Protein AF-A0A6P6G2W8-F1 (afdb_monomer)

Mean predicted aligned error: 10.62 Å

Nearest PDB structures (foldseek):
  4afx-assembly1_B  TM=9.295E-01  e=1.097E-02  Homo sapiens
  2xn3-assembly1_B  TM=8.896E-01  e=9.550E-02  Homo sapiens
  5om6-assembly2_D  TM=7.391E-01  e=4.348E-02  Homo sapiens
  4caa-assembly1_B  TM=8.782E-01  e=1.723E-01  Homo sapiens
  6hgi-assembly1_B  TM=7.750E-01  e=1.020E-01  Homo sapiens

Solvent-accessible surface area (backbone atoms only — not comparable to full-atom values): 7188 Å² total; per-residue (Å²): 97,56,91,78,67,61,46,51,51,60,33,67,54,48,35,74,92,79,52,92,61,83,95,48,82,83,42,54,52,50,88,81,86,90,87,87,86,87,87,86,86,57,70,83,82,52,74,76,82,78,78,87,76,91,74,89,77,73,96,70,80,88,74,81,75,93,81,87,81,85,88,59,68,44,78,52,72,46,60,46,80,90,86,58,50,71,79,44,75,50,71,50,78,62,90,85,62,87,132

Sequence (99 aa):
MKDMGLKLPFKPGEMTDMVDTGNGDDGIYVSDIFHKSYIEVNEEGTEAAASTAVRFRRCCAIIPTPSFVADHPFLFMIREETHGMVFFLGAVFNPLLDA

Structure (mmCIF, N/CA/C/O backbone):
data_AF-A0A6P6G2W8-F1
#
_entry.id   AF-A0A6P6G2W8-F1
#
loop_
_atom_site.group_PDB
_atom_site.id
_atom_site.type_symbol
_atom_site.label_atom_id
_atom_site.label_alt_id
_atom_site.label_comp_id
_atom_site.label_asym_id
_atom_site.label_entity_id
_atom_site.label_seq_id
_atom_site.pdbx_PDB_ins_code
_atom_site.Cartn_x
_atom_site.Cartn_y
_atom_site.Cartn_z
_atom_site.occupancy
_atom_site.B_iso_or_equiv
_atom_site.auth_seq_id
_atom_site.auth_comp_id
_atom_site.auth_asym_id
_atom_site.auth_atom_id
_atom_site.pdbx_PDB_model_num
ATOM 1 N N . MET A 1 1 ? 1.920 -2.762 -15.480 1.00 90.38 1 MET A N 1
ATOM 2 C CA . MET A 1 1 ? 1.609 -1.688 -16.462 1.00 90.38 1 MET A CA 1
ATOM 3 C C . MET A 1 1 ? 1.596 -2.194 -17.904 1.00 90.38 1 MET A C 1
ATOM 5 O O . MET A 1 1 ? 0.618 -1.923 -18.587 1.00 90.38 1 MET A O 1
ATOM 9 N N . LYS A 1 2 ? 2.591 -2.983 -18.348 1.00 92.44 2 LYS A N 1
ATOM 10 C CA . LYS A 1 2 ? 2.607 -3.624 -19.685 1.00 92.44 2 LYS A CA 1
ATOM 11 C C . LYS A 1 2 ? 1.338 -4.435 -19.987 1.00 92.44 2 LYS A C 1
ATOM 13 O O . LYS A 1 2 ? 0.724 -4.255 -21.038 1.00 92.44 2 LYS A O 1
ATOM 18 N N . ASP A 1 3 ? 0.903 -5.251 -19.028 1.00 94.38 3 ASP A N 1
ATOM 19 C CA . ASP A 1 3 ? -0.307 -6.079 -19.167 1.00 94.38 3 ASP A CA 1
ATOM 20 C C . ASP A 1 3 ? -1.605 -5.267 -19.107 1.00 94.38 3 ASP A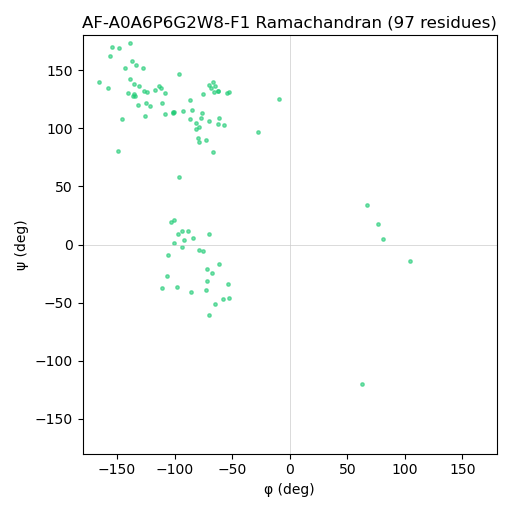 C 1
ATOM 22 O O . ASP A 1 3 ? -2.624 -5.684 -19.643 1.00 94.38 3 ASP A O 1
ATOM 26 N N . MET A 1 4 ? -1.547 -4.063 -18.528 1.00 94.75 4 MET A N 1
ATOM 27 C CA . MET A 1 4 ? -2.660 -3.107 -18.504 1.00 94.75 4 MET A CA 1
ATOM 28 C C . MET A 1 4 ? -2.738 -2.255 -19.785 1.00 94.75 4 MET A C 1
ATOM 30 O O . MET A 1 4 ? -3.543 -1.335 -19.858 1.00 94.75 4 MET A O 1
ATOM 34 N N . GLY A 1 5 ? -1.899 -2.533 -20.792 1.00 94.94 5 GLY A N 1
ATOM 35 C CA . GLY A 1 5 ? -1.939 -1.886 -22.108 1.00 94.94 5 GLY A CA 1
ATOM 36 C C . GLY A 1 5 ? -0.853 -0.836 -22.354 1.00 94.94 5 GLY A C 1
ATOM 37 O O . GLY A 1 5 ? -0.586 -0.514 -23.511 1.00 94.94 5 GLY A O 1
ATOM 38 N N . LEU A 1 6 ? -0.151 -0.363 -21.317 1.00 93.62 6 LEU A N 1
ATOM 39 C CA . LEU A 1 6 ? 0.956 0.586 -21.476 1.00 93.62 6 LEU A CA 1
ATOM 40 C C . LEU A 1 6 ? 2.223 -0.150 -21.937 1.00 93.62 6 LEU A C 1
ATOM 42 O O . LEU A 1 6 ? 3.007 -0.619 -21.112 1.00 93.62 6 LEU A O 1
ATOM 46 N N . LYS A 1 7 ? 2.396 -0.300 -23.256 1.00 93.38 7 LYS A N 1
ATOM 47 C CA . LYS A 1 7 ? 3.473 -1.115 -23.854 1.00 93.38 7 LYS A CA 1
ATOM 48 C C . LYS A 1 7 ? 4.552 -0.313 -24.581 1.00 93.38 7 LYS A C 1
ATOM 50 O O . LYS A 1 7 ? 5.709 -0.706 -24.497 1.00 93.38 7 LYS A O 1
ATOM 55 N N . LEU A 1 8 ? 4.185 0.766 -25.277 1.00 92.06 8 LEU A N 1
ATOM 56 C CA . LEU A 1 8 ? 5.106 1.534 -26.130 1.00 92.06 8 LEU A CA 1
ATOM 57 C C . LEU A 1 8 ? 6.322 2.079 -25.366 1.00 92.06 8 LEU A C 1
ATOM 59 O O . LEU A 1 8 ? 7.430 1.773 -25.787 1.00 92.06 8 LEU A O 1
ATOM 63 N N . PRO A 1 9 ? 6.182 2.706 -24.177 1.00 91.50 9 PRO A N 1
ATOM 64 C CA . PRO A 1 9 ? 7.340 3.256 -23.467 1.00 91.50 9 PRO A CA 1
ATOM 65 C C . PRO A 1 9 ? 8.392 2.217 -23.070 1.00 91.50 9 PRO A C 1
ATOM 67 O O . PRO A 1 9 ? 9.505 2.586 -22.738 1.00 91.50 9 PRO A O 1
ATOM 70 N N . PHE A 1 10 ? 8.057 0.924 -23.074 1.00 92.62 10 PHE A N 1
ATOM 71 C CA . PHE A 1 10 ? 8.960 -0.160 -22.684 1.00 92.62 10 PHE A CA 1
ATOM 72 C C . PHE A 1 10 ? 9.655 -0.840 -23.871 1.00 92.62 10 PHE A C 1
ATOM 74 O O . PHE A 1 10 ? 10.255 -1.905 -23.699 1.00 92.62 10 PHE A O 1
ATOM 81 N N . LYS A 1 11 ? 9.522 -0.286 -25.078 1.00 90.94 11 LYS A N 1
ATOM 82 C CA . LYS A 1 11 ? 10.181 -0.767 -26.291 1.00 90.94 11 LYS A CA 1
ATOM 83 C C . LYS A 1 11 ? 11.194 0.281 -26.769 1.00 90.94 11 LYS A C 1
ATOM 85 O O . LYS A 1 11 ? 10.844 1.459 -26.787 1.00 90.94 11 LYS A O 1
ATOM 90 N N . PRO A 1 12 ? 12.411 -0.125 -27.172 1.00 89.19 12 PRO A N 1
ATOM 91 C CA . PRO A 1 12 ? 13.391 0.793 -27.750 1.00 89.19 12 PRO A CA 1
ATOM 92 C C . PRO A 1 12 ? 12.807 1.557 -28.942 1.00 89.19 12 PRO A C 1
ATOM 94 O O . PRO A 1 12 ? 12.228 0.933 -29.829 1.00 89.19 12 PRO A O 1
ATOM 97 N N . GLY A 1 13 ? 12.962 2.881 -28.945 1.00 84.50 13 GLY A N 1
ATOM 98 C CA . GLY A 1 13 ? 12.578 3.755 -30.061 1.00 84.50 13 GLY A CA 1
ATOM 99 C C . GLY A 1 13 ? 11.097 4.124 -30.148 1.00 84.50 13 GLY A C 1
ATOM 100 O O . GLY A 1 13 ? 10.665 4.809 -31.066 1.00 84.50 13 GLY A O 1
ATOM 101 N N . GLU A 1 14 ? 10.295 3.719 -29.165 1.00 89.12 14 GLU A N 1
ATOM 102 C CA . GLU A 1 14 ? 8.846 3.974 -29.126 1.00 89.12 14 GLU A CA 1
ATOM 103 C C . GLU A 1 14 ? 8.483 5.122 -28.153 1.00 89.12 14 GLU A C 1
ATOM 105 O O . GLU A 1 14 ? 7.341 5.240 -27.703 1.00 89.12 14 GLU A O 1
ATOM 110 N N . MET A 1 15 ? 9.459 5.975 -27.802 1.00 86.25 15 MET A N 1
ATOM 111 C CA . MET A 1 15 ? 9.285 7.189 -26.978 1.00 86.25 15 MET A CA 1
ATOM 112 C C . MET A 1 15 ? 9.233 8.487 -27.812 1.00 86.25 15 MET A C 1
ATOM 114 O O . MET A 1 15 ? 9.449 9.571 -27.270 1.00 86.25 15 MET A O 1
ATOM 118 N N . THR A 1 16 ? 8.918 8.394 -29.108 1.00 78.19 16 THR A N 1
ATOM 119 C CA . THR A 1 16 ? 9.017 9.485 -30.102 1.00 78.19 16 THR A CA 1
ATOM 120 C C . THR A 1 16 ? 8.288 10.780 -29.728 1.00 78.19 16 THR A C 1
ATOM 122 O O . THR A 1 16 ? 8.780 11.856 -30.040 1.00 78.19 16 THR A O 1
ATOM 125 N N . ASP A 1 17 ? 7.151 10.690 -29.031 1.00 83.06 17 ASP A N 1
ATOM 126 C CA . ASP A 1 17 ? 6.352 11.858 -28.612 1.00 83.06 17 ASP A CA 1
ATOM 127 C C . ASP A 1 17 ? 6.579 12.252 -27.138 1.00 83.06 17 ASP A C 1
ATOM 129 O O . ASP A 1 17 ? 5.934 13.165 -26.619 1.00 83.06 17 ASP A O 1
ATOM 133 N N . MET A 1 18 ? 7.456 11.533 -26.430 1.00 83.88 18 MET A N 1
ATOM 134 C CA . MET A 1 18 ? 7.727 11.724 -24.999 1.00 83.88 18 MET A CA 1
ATOM 135 C C . MET A 1 18 ? 9.077 12.391 -24.728 1.00 83.88 18 MET A C 1
ATOM 137 O O . MET A 1 18 ? 9.237 13.026 -23.685 1.00 83.88 18 MET A O 1
ATOM 141 N N . VAL A 1 19 ? 10.046 12.229 -25.631 1.00 82.12 19 VAL A N 1
ATOM 142 C CA . VAL A 1 19 ? 11.411 12.742 -25.478 1.00 82.12 19 VAL A CA 1
ATOM 143 C C . VAL A 1 19 ? 11.843 13.401 -26.782 1.00 82.12 19 VAL A C 1
ATOM 145 O O . VAL A 1 19 ? 11.781 12.782 -27.837 1.00 82.12 19 VAL A O 1
ATOM 148 N N . ASP A 1 20 ? 12.322 14.641 -26.702 1.00 81.69 20 ASP A N 1
ATOM 149 C CA . ASP A 1 20 ? 13.025 15.273 -27.817 1.00 81.69 20 ASP A CA 1
ATOM 150 C C . ASP A 1 20 ? 14.482 14.792 -27.815 1.00 81.69 20 ASP A C 1
ATOM 152 O O . ASP A 1 20 ? 15.297 15.238 -27.003 1.00 81.69 20 ASP A O 1
ATOM 156 N N . THR A 1 21 ? 14.793 13.820 -28.673 1.00 72.38 21 THR A N 1
ATOM 157 C CA . THR A 1 21 ? 16.146 13.259 -28.813 1.00 72.38 21 THR A CA 1
ATOM 158 C C . THR A 1 21 ? 16.982 13.967 -29.886 1.00 72.38 21 THR A C 1
ATOM 160 O O . THR A 1 21 ? 18.127 13.583 -30.138 1.00 72.38 21 THR A O 1
ATOM 163 N N . GLY A 1 22 ? 16.468 15.027 -30.521 1.00 75.69 22 GLY A N 1
ATOM 164 C CA . GLY A 1 22 ? 17.168 15.718 -31.603 1.00 75.69 22 GLY A CA 1
ATOM 165 C C . GLY A 1 22 ? 17.415 14.826 -32.833 1.00 75.69 22 GLY A C 1
ATOM 166 O O . GLY A 1 22 ? 16.476 14.365 -33.474 1.00 75.69 22 GLY A O 1
ATOM 167 N N . ASN A 1 23 ? 18.686 14.614 -33.208 1.00 64.06 23 ASN A N 1
ATOM 168 C CA . ASN A 1 23 ? 19.093 14.005 -34.492 1.00 64.06 23 ASN A CA 1
ATOM 169 C C . ASN A 1 23 ? 19.207 12.464 -34.494 1.00 64.06 23 ASN A C 1
ATOM 171 O O . ASN A 1 23 ? 19.755 11.902 -35.446 1.00 64.06 23 ASN A O 1
ATOM 175 N N . GLY A 1 24 ? 18.724 11.767 -33.468 1.00 62.59 24 GLY A N 1
ATOM 176 C CA . GLY A 1 24 ? 18.826 10.310 -33.400 1.00 62.59 24 GLY A CA 1
ATOM 177 C C . GLY A 1 24 ? 17.780 9.702 -32.483 1.00 62.59 24 GLY A C 1
ATOM 178 O O . GLY A 1 24 ? 17.541 10.191 -31.383 1.00 62.59 24 GLY A O 1
ATOM 179 N N . ASP A 1 25 ? 17.147 8.630 -32.948 1.00 66.00 25 ASP A N 1
ATOM 180 C CA . ASP A 1 25 ? 16.433 7.716 -32.070 1.00 66.00 25 ASP A CA 1
ATOM 181 C C . ASP A 1 25 ? 17.475 6.792 -31.429 1.00 66.00 25 ASP A C 1
ATOM 183 O O . ASP A 1 25 ? 17.860 5.768 -31.997 1.00 66.00 25 ASP A O 1
ATOM 187 N N . ASP A 1 26 ? 17.977 7.186 -30.258 1.00 69.81 26 ASP A N 1
ATOM 188 C CA . ASP A 1 26 ? 18.981 6.423 -29.502 1.00 69.81 26 ASP A CA 1
ATOM 189 C C . ASP A 1 26 ? 18.408 5.118 -28.911 1.00 69.81 26 ASP A C 1
ATOM 191 O O . ASP A 1 26 ? 19.055 4.444 -28.104 1.00 69.81 26 ASP A O 1
ATOM 195 N N . GLY A 1 27 ? 17.180 4.742 -29.290 1.00 82.75 27 GLY A N 1
ATOM 196 C CA . GLY A 1 27 ? 16.514 3.555 -28.787 1.00 82.75 27 GLY A CA 1
ATOM 197 C C . GLY A 1 27 ? 16.189 3.690 -27.305 1.00 82.75 27 GLY A C 1
ATOM 198 O O . GLY A 1 27 ? 16.248 2.693 -26.593 1.00 82.75 27 GLY A O 1
ATOM 199 N N . ILE A 1 28 ? 15.877 4.902 -26.830 1.00 87.62 28 ILE A N 1
ATOM 200 C CA . ILE A 1 28 ? 15.505 5.170 -25.435 1.00 87.62 28 ILE A CA 1
ATOM 201 C C . ILE A 1 28 ? 14.184 4.465 -25.120 1.00 87.62 28 ILE A C 1
ATOM 203 O O . ILE A 1 28 ? 13.241 4.479 -25.911 1.00 87.62 28 ILE A O 1
ATOM 207 N N . TYR A 1 29 ? 14.124 3.836 -23.949 1.00 91.75 29 TYR A N 1
ATOM 208 C CA . TYR A 1 29 ? 12.925 3.196 -23.427 1.00 91.75 29 TYR A CA 1
ATOM 209 C C . TYR A 1 29 ? 12.988 3.093 -21.906 1.00 91.75 29 TYR A C 1
ATOM 211 O O . TYR A 1 29 ? 14.049 3.171 -21.285 1.00 91.75 29 TYR A O 1
ATOM 219 N N . VAL A 1 30 ? 11.828 2.870 -21.304 1.00 92.25 30 VAL A N 1
ATOM 220 C CA . VAL A 1 30 ? 11.670 2.540 -19.893 1.00 92.25 30 VAL A CA 1
ATOM 221 C C . VAL A 1 30 ? 12.053 1.078 -19.691 1.00 92.25 30 VAL A C 1
ATOM 223 O O . VAL A 1 30 ? 11.348 0.174 -20.148 1.00 92.25 30 VAL A O 1
ATOM 226 N N . SER A 1 31 ? 13.149 0.834 -18.978 1.00 93.12 31 SER A N 1
ATOM 227 C CA . SER A 1 31 ? 13.516 -0.514 -18.539 1.00 93.12 31 SER A CA 1
ATOM 228 C C . SER A 1 31 ? 12.557 -1.001 -17.451 1.00 93.12 31 SER A C 1
ATOM 230 O O . SER A 1 31 ? 11.809 -1.960 -17.660 1.00 93.12 31 SER A O 1
ATOM 232 N N . ASP A 1 32 ? 12.517 -0.269 -16.336 1.00 93.69 32 ASP A N 1
ATOM 233 C CA . ASP A 1 32 ? 11.801 -0.624 -15.116 1.00 93.69 32 ASP A CA 1
ATOM 234 C C . ASP A 1 32 ? 11.178 0.607 -14.448 1.00 93.69 32 ASP A C 1
ATOM 236 O O . ASP A 1 32 ? 11.674 1.728 -14.558 1.00 93.69 32 ASP A O 1
ATOM 240 N N . ILE A 1 33 ? 10.081 0.382 -13.724 1.00 93.94 33 ILE A N 1
ATOM 241 C CA . ILE A 1 33 ? 9.416 1.397 -12.902 1.00 93.94 33 ILE A CA 1
ATOM 242 C C . ILE A 1 33 ? 9.312 0.841 -11.488 1.00 93.94 33 ILE A C 1
ATOM 244 O O . ILE A 1 33 ? 8.693 -0.202 -11.275 1.00 93.94 33 ILE A O 1
ATOM 248 N N . PHE A 1 34 ? 9.879 1.559 -10.522 1.00 95.81 34 PHE A N 1
ATOM 249 C CA . PHE A 1 34 ? 9.845 1.186 -9.112 1.00 95.81 34 PHE A CA 1
ATOM 250 C C . PHE A 1 34 ? 8.921 2.126 -8.337 1.00 95.81 34 PHE A C 1
ATOM 252 O O . PHE A 1 34 ? 9.037 3.346 -8.432 1.00 95.81 34 PHE A O 1
ATOM 259 N N . HIS A 1 35 ? 8.019 1.552 -7.544 1.00 94.38 35 HIS A N 1
ATOM 260 C CA . HIS A 1 35 ? 7.160 2.281 -6.617 1.00 94.38 35 HIS A CA 1
ATOM 261 C C . HIS A 1 35 ? 7.216 1.585 -5.256 1.00 94.38 35 HIS A C 1
ATOM 263 O O . HIS A 1 35 ? 6.888 0.404 -5.153 1.00 94.38 35 HIS A O 1
ATOM 269 N N . LYS A 1 36 ? 7.657 2.308 -4.223 1.00 94.31 36 LYS A N 1
ATOM 270 C CA . LYS A 1 36 ? 7.683 1.841 -2.834 1.00 94.31 36 LYS A CA 1
ATOM 271 C C . LYS A 1 36 ? 6.901 2.834 -1.981 1.00 94.31 36 LYS A C 1
ATOM 273 O O . LYS A 1 36 ? 7.143 4.034 -2.064 1.00 94.31 36 LYS A O 1
ATOM 278 N N . SER A 1 37 ? 5.994 2.322 -1.162 1.00 92.19 37 SER A N 1
ATOM 279 C CA . SER A 1 37 ? 5.170 3.093 -0.230 1.00 92.19 37 SER A CA 1
ATOM 280 C C . SER A 1 37 ? 5.280 2.503 1.172 1.00 92.19 37 SER A C 1
ATOM 282 O O . SER A 1 37 ? 5.500 1.301 1.316 1.00 92.19 37 SER A O 1
ATOM 284 N N . TYR A 1 38 ? 5.102 3.338 2.192 1.00 91.38 38 TYR A N 1
ATOM 285 C CA . TYR A 1 38 ? 5.083 2.938 3.598 1.00 91.38 38 TYR A CA 1
ATOM 286 C C . TYR A 1 38 ? 3.913 3.628 4.297 1.00 91.38 38 TYR A C 1
ATOM 288 O O . TYR A 1 38 ? 3.646 4.800 4.026 1.00 91.38 38 TYR A O 1
ATOM 296 N N . ILE A 1 39 ? 3.205 2.889 5.150 1.00 90.38 39 ILE A N 1
ATOM 297 C CA . ILE A 1 39 ? 2.069 3.375 5.934 1.00 90.38 39 ILE A CA 1
ATOM 298 C C . ILE A 1 39 ? 2.241 2.851 7.350 1.00 90.38 39 ILE A C 1
ATOM 300 O O . ILE A 1 39 ? 2.430 1.653 7.545 1.00 90.38 39 ILE A O 1
ATOM 304 N N . GLU A 1 40 ? 2.130 3.753 8.314 1.00 89.81 40 GLU A N 1
ATOM 305 C CA . GLU A 1 40 ? 2.127 3.441 9.735 1.00 89.81 40 GLU A CA 1
ATOM 306 C C . GLU A 1 40 ? 0.778 3.849 10.318 1.00 89.81 40 GLU A C 1
ATOM 308 O O . GLU A 1 40 ? 0.272 4.936 10.031 1.00 89.81 40 GLU A O 1
ATOM 313 N N . VAL A 1 41 ? 0.183 2.957 11.107 1.00 88.00 41 VAL A N 1
ATOM 314 C CA . VAL A 1 41 ? -1.073 3.208 11.812 1.00 88.00 41 VAL A CA 1
ATOM 315 C C . VAL A 1 41 ? -0.802 3.023 13.294 1.00 88.00 41 VAL A C 1
ATOM 317 O O . VAL A 1 41 ? -0.421 1.938 13.72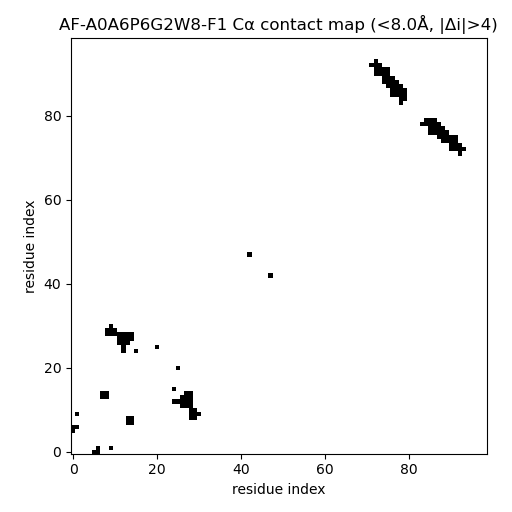3 1.00 88.00 41 VAL A O 1
ATOM 320 N N . ASN A 1 42 ? -1.003 4.089 14.057 1.00 88.00 42 ASN A N 1
ATOM 321 C CA . ASN A 1 42 ? -0.877 4.113 15.506 1.00 88.00 42 ASN A CA 1
ATOM 322 C C . ASN A 1 42 ? -2.023 4.944 16.107 1.00 88.00 42 ASN A C 1
ATOM 324 O O . ASN A 1 42 ? -2.821 5.553 15.385 1.00 88.00 42 ASN A O 1
ATOM 328 N N . GLU A 1 43 ? -2.123 4.955 17.430 1.00 86.88 43 GLU A N 1
ATOM 329 C CA . GLU A 1 43 ? -3.189 5.642 18.159 1.00 86.88 43 GLU A CA 1
ATOM 330 C C . GLU A 1 43 ? -3.112 7.172 18.040 1.00 86.88 43 GLU A C 1
ATOM 332 O O . GLU A 1 43 ? -4.136 7.846 18.142 1.00 86.88 43 GLU A O 1
ATOM 337 N N . GLU A 1 44 ? -1.931 7.736 17.776 1.00 79.19 44 GLU A N 1
ATOM 338 C CA . GLU A 1 44 ? -1.763 9.181 17.561 1.00 79.19 44 GLU A CA 1
ATOM 339 C C . GLU A 1 44 ? -2.346 9.626 16.211 1.00 79.19 44 GLU A C 1
ATOM 341 O O . GLU A 1 44 ? -2.863 10.735 16.080 1.00 79.19 44 GLU A O 1
ATOM 346 N N . GLY A 1 45 ? -2.319 8.745 15.207 1.00 65.38 45 GLY A N 1
ATOM 347 C CA . GLY A 1 45 ? -2.859 8.995 13.870 1.00 65.38 45 GLY A CA 1
ATOM 348 C C . GLY A 1 45 ? -4.388 8.941 13.772 1.00 65.38 45 GLY A C 1
ATOM 349 O O . GLY A 1 45 ? -4.948 9.204 12.708 1.00 65.38 45 GLY A O 1
ATOM 350 N N . THR A 1 46 ? -5.096 8.575 14.842 1.00 51.56 46 THR A N 1
ATOM 351 C CA . THR A 1 46 ? -6.565 8.565 14.915 1.00 51.56 46 THR A CA 1
ATOM 352 C C . THR A 1 46 ? -6.967 8.858 16.356 1.00 51.56 46 THR A C 1
ATOM 354 O O . THR A 1 46 ? -7.269 7.951 17.127 1.00 51.56 46 THR A O 1
ATOM 357 N N . GLU A 1 47 ? -6.956 10.142 16.728 1.00 42.00 47 GLU A N 1
ATOM 358 C CA . GLU A 1 47 ? -7.425 10.601 18.036 1.00 42.00 47 GLU A CA 1
ATOM 359 C C . GLU A 1 47 ? -8.886 10.161 18.221 1.00 42.00 47 GLU A C 1
ATOM 361 O O . GLU A 1 47 ? -9.822 10.685 17.609 1.00 42.00 47 GLU A O 1
ATOM 366 N N . ALA A 1 48 ? -9.065 9.101 19.009 1.00 53.31 48 ALA A N 1
ATOM 367 C CA . ALA A 1 48 ? -10.343 8.462 19.240 1.00 53.31 48 ALA A CA 1
ATOM 368 C C . ALA A 1 48 ? -11.296 9.465 19.901 1.00 53.31 48 ALA A C 1
ATOM 370 O O . ALA A 1 48 ? -11.214 9.730 21.101 1.00 53.31 48 ALA A O 1
ATOM 371 N N . ALA A 1 49 ? -12.231 10.011 19.122 1.00 49.88 49 ALA A N 1
ATOM 372 C CA . ALA A 1 49 ? -13.335 10.809 19.634 1.00 49.88 49 ALA A CA 1
ATOM 373 C C . ALA A 1 49 ? -14.272 9.918 20.473 1.00 49.88 49 ALA A C 1
ATOM 375 O O . ALA A 1 49 ? -15.324 9.461 20.020 1.00 49.88 49 ALA A O 1
ATOM 376 N N . ALA A 1 50 ? -13.893 9.654 21.722 1.00 47.09 50 ALA A N 1
ATOM 377 C CA . ALA A 1 50 ? -14.751 9.032 22.715 1.00 47.09 50 ALA A CA 1
ATOM 378 C C . ALA A 1 50 ? -15.811 10.054 23.160 1.00 47.09 50 ALA A C 1
ATOM 380 O O . ALA A 1 50 ? -15.617 10.829 24.095 1.00 47.09 50 ALA A O 1
ATOM 381 N N . SER A 1 51 ? -16.953 10.087 22.470 1.00 47.81 51 SER A N 1
ATOM 382 C CA . SER A 1 51 ? -18.112 10.862 22.918 1.00 47.81 51 SER A CA 1
ATOM 383 C C . SER A 1 51 ? -18.882 10.075 23.983 1.00 47.81 51 SER A C 1
ATOM 385 O O . SER A 1 51 ? -19.599 9.121 23.680 1.00 47.81 51 SER A O 1
ATOM 387 N N . THR A 1 52 ? -18.748 10.469 25.250 1.00 47.34 52 THR A N 1
ATOM 388 C CA . THR A 1 52 ? -19.555 9.908 26.345 1.00 47.34 52 THR A CA 1
ATOM 389 C C . THR A 1 52 ? -20.944 10.551 26.340 1.00 47.34 52 THR A C 1
ATOM 391 O O . THR A 1 52 ? -21.122 11.668 26.822 1.00 47.34 52 THR A O 1
ATOM 394 N N . ALA A 1 53 ? -21.955 9.851 25.816 1.00 50.47 53 ALA A N 1
ATOM 395 C CA . ALA A 1 53 ? -23.354 10.283 25.879 1.00 50.47 53 ALA A CA 1
ATOM 396 C C . ALA A 1 53 ? -24.125 9.522 26.972 1.00 50.47 53 ALA A C 1
ATOM 398 O O . ALA A 1 53 ? -24.401 8.330 26.841 1.00 50.47 53 ALA A O 1
ATOM 399 N N . VAL A 1 54 ? -24.546 10.216 28.033 1.00 41.94 54 VAL A N 1
ATOM 400 C CA . VAL A 1 54 ? -25.471 9.656 29.034 1.00 41.94 54 VAL A CA 1
ATOM 401 C C . VAL A 1 54 ? -26.891 9.673 28.458 1.00 41.94 54 VAL A C 1
ATOM 403 O O . VAL A 1 54 ? -27.505 10.728 28.302 1.00 41.94 54 VAL A O 1
ATOM 406 N N . ARG A 1 55 ? -27.434 8.497 28.120 1.00 48.69 55 ARG A N 1
ATOM 407 C CA . ARG A 1 55 ? -28.820 8.327 27.647 1.00 48.69 55 ARG A CA 1
ATOM 408 C C . ARG A 1 55 ? -29.653 7.643 28.734 1.00 48.69 55 ARG A C 1
ATOM 410 O O . ARG A 1 55 ? -29.469 6.460 29.000 1.00 48.69 55 ARG A O 1
ATOM 417 N N . PHE A 1 56 ? -30.619 8.351 29.322 1.00 46.38 56 PHE A N 1
ATOM 418 C CA . PHE A 1 56 ? -31.660 7.720 30.141 1.00 46.38 56 PHE A CA 1
ATOM 419 C C . PHE A 1 56 ? -32.604 6.915 29.230 1.00 46.38 56 PHE A C 1
ATOM 421 O O . PHE A 1 56 ? -33.411 7.494 28.503 1.00 46.38 56 PHE A O 1
ATOM 428 N N . ARG A 1 57 ? -32.516 5.578 29.240 1.00 53.62 57 ARG A N 1
ATOM 429 C CA . ARG A 1 57 ? -33.485 4.708 28.549 1.00 53.62 57 ARG A CA 1
ATOM 430 C C . ARG A 1 57 ? -34.681 4.435 29.468 1.00 53.62 57 ARG A C 1
ATOM 432 O O . ARG A 1 57 ? -34.569 3.665 30.416 1.00 53.62 57 ARG A O 1
ATOM 439 N N . ARG A 1 58 ? -35.845 5.026 29.169 1.00 49.75 58 ARG A N 1
ATOM 440 C CA . ARG A 1 58 ? -37.143 4.475 29.610 1.00 49.75 58 ARG A CA 1
ATOM 441 C C . ARG A 1 58 ? -37.379 3.161 28.858 1.00 49.75 58 ARG A C 1
ATOM 443 O O . ARG A 1 58 ? -37.127 3.116 27.659 1.00 49.75 58 ARG A O 1
ATOM 450 N N . CYS A 1 59 ? -37.820 2.123 29.572 1.00 52.97 59 CYS A N 1
ATOM 451 C CA . CYS A 1 59 ? -38.092 0.759 29.103 1.00 52.97 59 CYS A CA 1
ATOM 452 C C . CYS A 1 59 ? -38.488 0.658 27.620 1.00 52.97 59 CYS A C 1
ATOM 454 O O . CYS A 1 59 ? -39.658 0.833 27.309 1.00 52.97 59 CYS A O 1
ATOM 456 N N . CYS A 1 60 ? -37.538 0.356 26.730 1.00 54.78 60 CYS A N 1
ATOM 457 C CA . CYS A 1 60 ? -37.758 -0.138 25.367 1.00 54.78 60 CYS A CA 1
ATOM 458 C C . CYS A 1 60 ? -36.430 -0.691 24.806 1.00 54.78 60 CYS A C 1
ATOM 460 O O . CYS A 1 60 ? -35.361 -0.127 25.057 1.00 54.78 60 CYS A O 1
ATOM 462 N N . ALA A 1 61 ? -36.542 -1.819 24.095 1.00 60.47 61 ALA A N 1
ATOM 463 C CA . ALA A 1 61 ? -35.527 -2.674 23.462 1.00 60.47 61 ALA A CA 1
ATOM 464 C C . ALA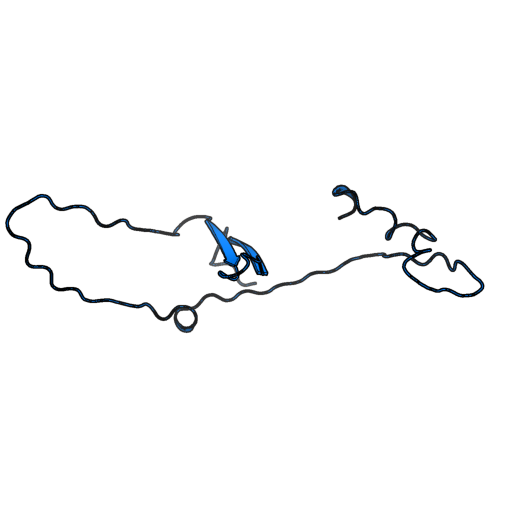 A 1 61 ? -34.072 -2.158 23.402 1.00 60.47 61 ALA A C 1
ATOM 466 O O . ALA A 1 61 ? -33.787 -1.106 22.826 1.00 60.47 61 ALA A O 1
ATOM 467 N N . ILE A 1 62 ? -33.129 -2.956 23.921 1.00 65.38 62 ILE A N 1
ATOM 468 C CA . ILE A 1 62 ? -31.685 -2.788 23.691 1.00 65.38 62 ILE A CA 1
ATOM 469 C C . ILE A 1 62 ? -31.438 -2.930 22.185 1.00 65.38 62 ILE A C 1
ATOM 471 O O . ILE A 1 62 ? -31.572 -4.013 21.629 1.00 65.38 62 ILE A O 1
ATOM 475 N N . ILE A 1 63 ? -31.116 -1.817 21.526 1.00 71.69 63 ILE A N 1
ATOM 476 C CA . ILE A 1 63 ? -30.637 -1.827 20.143 1.00 71.69 63 ILE A CA 1
ATOM 477 C C . ILE A 1 63 ? -29.133 -2.085 20.254 1.00 71.69 63 ILE A C 1
ATOM 479 O O . ILE A 1 63 ? -28.464 -1.253 20.878 1.00 71.69 63 ILE A O 1
ATOM 483 N N . PRO A 1 64 ? -28.606 -3.212 19.746 1.00 74.44 64 PRO A N 1
ATOM 484 C CA . PRO A 1 64 ? -27.173 -3.464 19.767 1.00 74.44 64 PRO A CA 1
ATOM 485 C C . PRO A 1 64 ? -26.459 -2.391 18.943 1.00 74.44 64 PRO A C 1
ATOM 487 O O . PRO A 1 64 ? -26.876 -2.057 17.834 1.00 74.44 64 PRO A O 1
ATOM 490 N N . THR A 1 65 ? -25.404 -1.815 19.509 1.00 79.81 65 THR A N 1
ATOM 491 C CA . THR A 1 65 ? -24.525 -0.900 18.782 1.00 79.81 65 THR A CA 1
ATOM 492 C C . THR A 1 65 ? -23.727 -1.689 17.747 1.00 79.81 65 THR A C 1
ATOM 494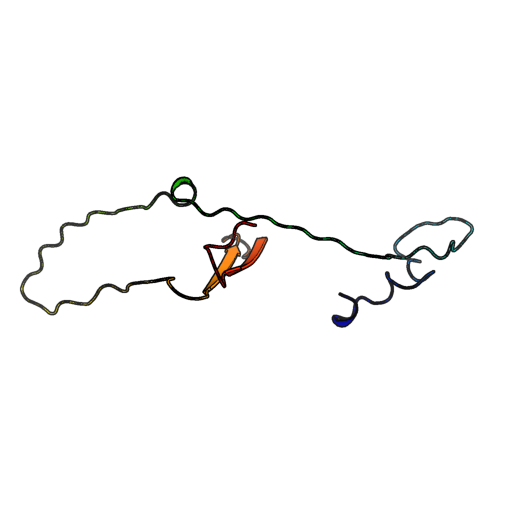 O O . THR A 1 65 ? -23.237 -2.770 18.081 1.00 79.81 65 THR A O 1
ATOM 497 N N . PRO A 1 66 ? -23.564 -1.179 16.516 1.00 81.94 66 PRO A N 1
ATOM 498 C CA . PRO A 1 66 ? -22.711 -1.834 15.536 1.00 81.94 66 PRO A CA 1
ATOM 499 C C . PRO A 1 66 ? -21.263 -1.859 16.044 1.00 81.94 66 PRO A C 1
ATOM 501 O O . PRO A 1 66 ? -20.747 -0.842 16.506 1.00 81.94 66 PRO A O 1
ATOM 504 N N . SER A 1 67 ? -20.623 -3.024 15.967 1.00 87.19 67 SER A N 1
ATOM 505 C CA . SER A 1 67 ? -19.212 -3.224 16.303 1.00 87.19 67 SER A CA 1
ATOM 506 C C . SER A 1 67 ? -18.421 -3.548 15.042 1.00 87.19 67 SER A C 1
ATOM 508 O O . SER A 1 67 ? -18.841 -4.399 14.258 1.00 87.19 67 SER A O 1
ATOM 510 N N . PHE A 1 68 ? -17.262 -2.917 14.880 1.00 89.56 68 PHE A N 1
ATOM 511 C CA . PHE A 1 68 ? -16.293 -3.260 13.846 1.00 89.56 68 PHE A CA 1
ATOM 512 C C . PHE A 1 68 ? -15.055 -3.862 14.512 1.00 89.56 68 PHE A C 1
ATOM 514 O O . PHE A 1 68 ? -14.454 -3.229 15.378 1.00 89.56 68 PHE A O 1
ATOM 521 N N . VAL A 1 69 ? -14.709 -5.092 14.133 1.00 94.06 69 VAL A N 1
ATOM 522 C CA . VAL A 1 69 ? -13.557 -5.831 14.661 1.00 94.06 69 VAL A CA 1
ATOM 523 C C . VAL A 1 69 ? -12.709 -6.265 13.468 1.00 94.06 69 VAL A C 1
ATOM 525 O O . VAL A 1 69 ? -13.140 -7.095 12.673 1.00 94.06 69 VAL A O 1
ATOM 528 N N . ALA A 1 70 ? -11.530 -5.662 13.323 1.00 94.75 70 ALA A N 1
ATOM 529 C CA . ALA A 1 70 ? -10.575 -5.953 12.253 1.00 94.75 70 ALA A CA 1
ATOM 530 C C . ALA A 1 70 ? -9.500 -6.951 12.724 1.00 94.75 70 ALA A C 1
ATOM 532 O O . ALA A 1 70 ? -8.311 -6.646 12.728 1.00 94.75 70 ALA A O 1
ATOM 533 N N . ASP A 1 71 ? -9.926 -8.135 13.169 1.00 95.38 71 ASP A N 1
ATOM 534 C CA . ASP A 1 71 ? -9.068 -9.221 13.679 1.00 95.38 71 ASP A CA 1
ATOM 535 C C . ASP A 1 71 ? -8.678 -10.265 12.608 1.00 95.38 71 ASP A C 1
ATOM 537 O O . ASP A 1 71 ? -8.145 -11.331 12.915 1.00 95.38 71 ASP A O 1
ATOM 541 N N . HIS A 1 72 ? -8.938 -9.960 11.339 1.00 95.12 72 HIS A N 1
ATOM 542 C CA . HIS A 1 72 ? -8.687 -10.802 10.169 1.00 95.12 72 HIS A CA 1
ATOM 543 C C . HIS A 1 72 ? -8.364 -9.912 8.956 1.00 95.12 72 HIS A C 1
ATOM 545 O O . HIS A 1 72 ? -8.543 -8.697 9.048 1.00 95.12 72 HIS A O 1
ATOM 551 N N . PRO A 1 73 ? -7.886 -10.464 7.821 1.00 97.62 73 PRO A N 1
ATOM 552 C CA . PRO A 1 73 ? -7.453 -9.649 6.694 1.00 97.62 73 PRO A CA 1
ATOM 553 C C . PRO A 1 73 ? -8.501 -8.640 6.222 1.00 97.62 73 PRO A C 1
ATOM 555 O O . PRO A 1 73 ? -9.654 -9.000 5.978 1.00 97.62 73 PRO A O 1
ATOM 558 N N . PHE A 1 74 ? -8.082 -7.388 6.053 1.00 96.56 74 PHE A N 1
ATOM 559 C CA . PHE A 1 74 ? -8.961 -6.285 5.670 1.00 96.56 74 PHE A CA 1
ATOM 560 C C . PHE A 1 74 ? -8.323 -5.394 4.602 1.00 96.56 74 PHE A C 1
ATOM 562 O O . PHE A 1 74 ? -7.103 -5.354 4.429 1.00 96.56 74 PHE A O 1
ATOM 569 N N . LEU A 1 75 ? -9.173 -4.667 3.878 1.00 96.56 75 LEU A N 1
ATOM 570 C CA . LEU A 1 75 ? -8.765 -3.626 2.938 1.00 96.56 75 LEU A CA 1
ATOM 571 C C . LEU A 1 75 ? -8.837 -2.260 3.616 1.00 96.56 75 LEU A C 1
ATOM 573 O O . LEU A 1 75 ? -9.733 -2.013 4.424 1.00 96.56 75 LEU A O 1
ATOM 577 N N . PHE A 1 76 ? -7.943 -1.357 3.235 1.00 94.44 76 PHE A N 1
ATOM 578 C CA . PHE A 1 76 ? -8.000 0.041 3.647 1.00 94.44 76 PHE A CA 1
ATOM 579 C C . PHE A 1 76 ? -7.781 0.967 2.450 1.00 94.44 76 PHE A C 1
ATOM 581 O O . PHE A 1 76 ? -7.147 0.604 1.455 1.00 94.44 76 PHE A O 1
ATOM 588 N N . MET A 1 77 ? -8.309 2.183 2.566 1.00 95.25 77 MET A N 1
ATOM 589 C CA . MET A 1 77 ? -8.149 3.237 1.576 1.00 95.25 77 MET A CA 1
ATOM 590 C C . MET A 1 77 ? -7.948 4.572 2.286 1.00 95.25 77 MET A C 1
ATOM 592 O O . MET A 1 77 ? -8.742 4.933 3.152 1.00 95.25 77 MET A O 1
ATOM 596 N N . ILE A 1 78 ? -6.922 5.318 1.885 1.00 94.56 78 ILE A N 1
ATOM 597 C CA . ILE A 1 78 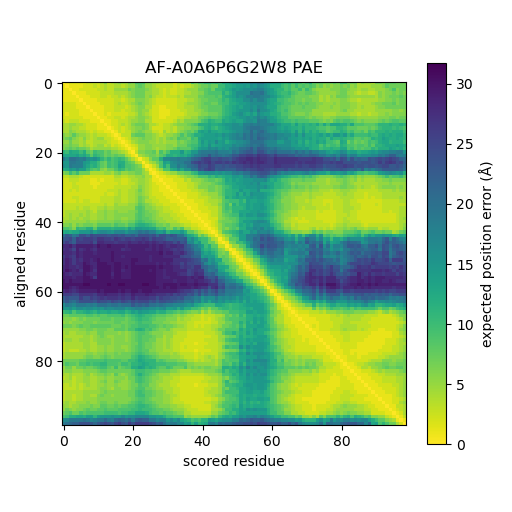? -6.740 6.714 2.288 1.00 94.56 78 ILE A CA 1
ATOM 598 C C . ILE A 1 78 ? -7.213 7.567 1.118 1.00 94.56 78 ILE A C 1
ATOM 600 O O . ILE A 1 78 ? -6.637 7.516 0.027 1.00 94.56 78 ILE A O 1
ATOM 604 N N . ARG A 1 79 ? -8.298 8.308 1.339 1.00 94.44 79 ARG A N 1
ATOM 605 C CA . ARG A 1 79 ? -9.026 9.056 0.315 1.00 94.44 79 ARG A CA 1
ATOM 606 C C . ARG A 1 79 ? -9.274 10.482 0.783 1.00 94.44 79 ARG A C 1
ATOM 608 O O . ARG A 1 79 ? -9.702 10.697 1.911 1.00 94.44 79 ARG A O 1
ATOM 615 N N . GLU A 1 80 ? -9.058 11.436 -0.109 1.00 94.75 80 GLU A N 1
ATOM 616 C CA . GLU A 1 80 ? -9.490 12.817 0.078 1.00 94.75 80 GLU A CA 1
ATOM 617 C C . GLU A 1 80 ? -11.007 12.923 -0.138 1.00 94.75 80 GLU A C 1
ATOM 619 O O . GLU A 1 80 ? -11.545 12.412 -1.119 1.00 94.75 80 GLU A O 1
ATOM 624 N N . GLU A 1 81 ? -11.720 13.537 0.807 1.00 93.31 81 GLU A N 1
ATOM 625 C CA . GLU A 1 81 ? -13.187 13.502 0.839 1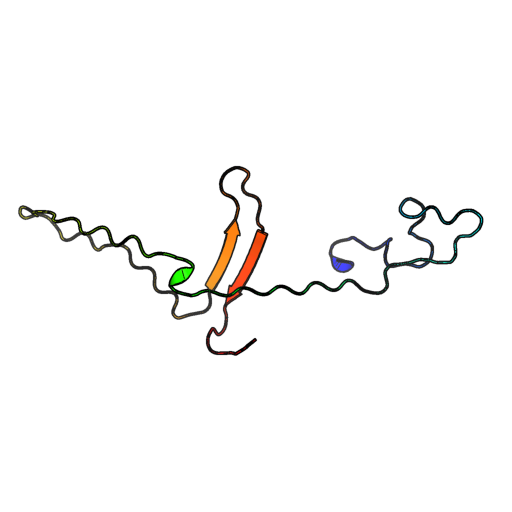.00 93.31 81 GLU A CA 1
ATOM 626 C C . GLU A 1 81 ? -13.832 14.364 -0.257 1.00 93.31 81 GLU A C 1
ATOM 628 O O . GLU A 1 81 ? -14.803 13.932 -0.879 1.00 93.31 81 GLU A O 1
ATOM 633 N N . THR A 1 82 ? -13.269 15.545 -0.533 1.00 95.00 82 THR A N 1
ATOM 634 C CA . THR A 1 82 ? -13.873 16.558 -1.414 1.00 95.00 82 THR A CA 1
ATOM 635 C C . THR A 1 82 ? -13.997 16.095 -2.864 1.00 95.00 82 THR A C 1
ATOM 637 O O . THR A 1 82 ? -15.078 16.183 -3.445 1.00 95.00 82 THR A O 1
ATOM 640 N N . HIS A 1 83 ? -12.913 15.593 -3.461 1.00 94.44 83 HIS A N 1
ATOM 641 C CA . HIS A 1 83 ? -12.889 15.146 -4.859 1.00 94.44 83 HIS A CA 1
ATOM 642 C C . HIS A 1 83 ? -12.880 13.624 -4.974 1.00 94.44 83 HIS A C 1
ATOM 644 O O . HIS A 1 83 ? -13.038 13.066 -6.060 1.00 94.44 83 HIS A O 1
ATOM 650 N N . GLY A 1 84 ? -12.712 12.931 -3.850 1.00 92.81 84 GLY A N 1
ATOM 651 C CA . GLY A 1 84 ? -12.687 11.485 -3.804 1.00 92.81 84 GLY A CA 1
ATOM 652 C C . GLY A 1 84 ? -11.385 10.862 -4.288 1.00 92.81 84 GLY A C 1
ATOM 653 O O . GLY A 1 84 ? -11.397 9.671 -4.599 1.00 92.81 84 GLY A O 1
ATOM 654 N N . MET A 1 85 ? -10.295 11.629 -4.359 1.00 95.94 85 MET A N 1
ATOM 655 C CA . MET A 1 85 ? -9.007 11.113 -4.815 1.00 95.94 85 MET A CA 1
ATOM 656 C C . MET A 1 85 ? -8.459 10.067 -3.847 1.00 95.94 85 MET A C 1
ATOM 658 O O . MET A 1 85 ? -8.408 10.286 -2.639 1.00 95.94 85 MET A O 1
ATOM 662 N N . VAL A 1 86 ? -8.030 8.929 -4.387 1.00 95.56 86 VAL A N 1
ATOM 663 C CA . VAL A 1 86 ? -7.437 7.837 -3.611 1.00 95.56 86 VAL A CA 1
ATOM 664 C C . VAL A 1 86 ? -5.926 8.015 -3.582 1.00 95.56 86 VAL A C 1
ATOM 666 O O . VAL A 1 86 ? -5.275 7.916 -4.620 1.00 95.56 86 VAL A O 1
ATOM 669 N N . PHE A 1 87 ? -5.370 8.260 -2.398 1.00 93.88 87 PHE A N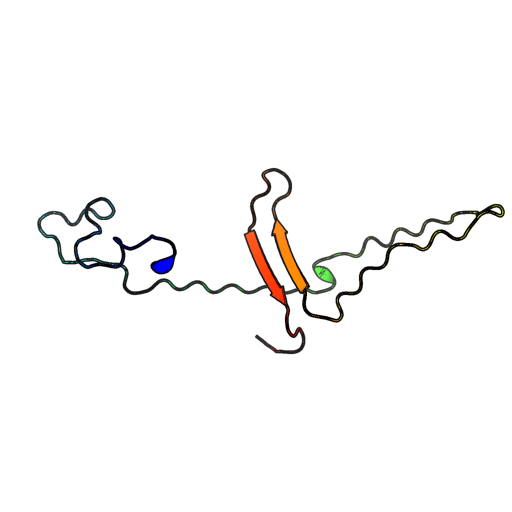 1
ATOM 670 C CA . PHE A 1 87 ? -3.923 8.355 -2.199 1.00 93.88 87 PHE A CA 1
ATOM 671 C C . PHE A 1 87 ? -3.297 6.985 -1.972 1.00 93.88 87 PHE A C 1
ATOM 673 O O . PHE A 1 87 ? -2.246 6.689 -2.531 1.00 93.88 87 PHE A O 1
ATOM 680 N N . PHE A 1 88 ? -3.966 6.136 -1.189 1.00 95.69 88 PHE A N 1
ATOM 681 C CA . PHE A 1 88 ? -3.497 4.786 -0.904 1.00 95.69 88 PHE A CA 1
ATOM 682 C C . PHE A 1 88 ? -4.652 3.796 -0.937 1.00 95.69 88 PHE A C 1
ATOM 684 O O . PHE A 1 88 ? -5.751 4.088 -0.466 1.00 95.69 88 PHE A O 1
ATOM 691 N N . LEU A 1 89 ? -4.372 2.608 -1.462 1.00 96.38 89 LEU A N 1
ATOM 692 C CA . LEU A 1 89 ? -5.240 1.442 -1.421 1.00 96.38 89 LEU A CA 1
ATOM 693 C C . LEU A 1 89 ? -4.364 0.246 -1.064 1.00 96.38 89 LEU A C 1
ATOM 695 O O . LEU A 1 89 ? -3.343 0.018 -1.714 1.00 96.38 89 LEU A O 1
ATOM 699 N N . GLY A 1 90 ? -4.753 -0.506 -0.043 1.00 94.94 90 GLY A N 1
ATOM 700 C CA . GLY A 1 90 ? -3.957 -1.631 0.422 1.00 94.94 90 GLY A CA 1
ATOM 701 C C . GLY A 1 90 ? -4.776 -2.693 1.132 1.00 94.94 90 GLY A C 1
ATOM 702 O O . GLY A 1 90 ? -5.959 -2.515 1.427 1.00 94.94 90 GLY A O 1
ATOM 703 N N . ALA A 1 91 ? -4.113 -3.815 1.383 1.00 95.56 91 ALA A N 1
ATOM 704 C CA . ALA A 1 91 ? -4.647 -4.950 2.112 1.00 95.56 91 ALA A CA 1
ATOM 705 C C . ALA A 1 91 ? -3.690 -5.297 3.252 1.00 95.56 91 ALA A C 1
ATOM 707 O O . ALA A 1 91 ? -2.483 -5.411 3.0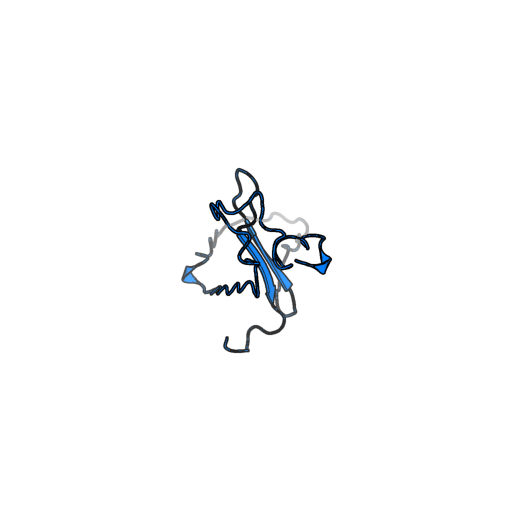31 1.00 95.56 91 ALA A O 1
ATOM 708 N N . VAL A 1 92 ? -4.229 -5.489 4.451 1.00 95.31 92 VAL A N 1
ATOM 709 C CA . VAL A 1 92 ? -3.483 -6.005 5.599 1.00 95.31 92 VAL A CA 1
ATOM 710 C C . VAL A 1 92 ? -3.832 -7.477 5.739 1.00 95.31 92 VAL A C 1
ATOM 712 O O . VAL A 1 92 ? -4.975 -7.813 6.025 1.00 95.31 92 VAL A O 1
ATOM 715 N N . PHE A 1 93 ? -2.855 -8.357 5.517 1.00 95.94 93 PHE A N 1
ATOM 716 C CA . PHE A 1 93 ? -3.023 -9.803 5.712 1.00 95.94 93 PHE A CA 1
ATOM 717 C C . PHE A 1 93 ? -2.488 -10.274 7.062 1.00 95.94 93 PHE A C 1
ATOM 719 O O . PHE A 1 93 ? -3.065 -11.167 7.675 1.00 95.94 93 PHE A O 1
ATOM 726 N N . ASN A 1 94 ? -1.383 -9.681 7.515 1.00 95.06 94 ASN A N 1
ATOM 727 C CA . ASN A 1 94 ? -0.776 -9.976 8.801 1.00 95.06 94 ASN A CA 1
ATOM 728 C C . ASN A 1 94 ? -0.154 -8.690 9.375 1.00 95.06 94 ASN A C 1
ATOM 730 O O . ASN A 1 94 ? 0.863 -8.245 8.846 1.00 95.06 94 ASN A O 1
ATOM 734 N N . PRO A 1 95 ? -0.742 -8.095 10.427 1.00 92.56 95 PRO A N 1
ATOM 735 C CA . PRO A 1 95 ? -0.226 -6.875 11.045 1.00 92.56 95 PRO A CA 1
ATOM 736 C C . PRO A 1 95 ? 0.972 -7.116 11.980 1.00 92.56 95 PRO A C 1
ATOM 738 O O . PRO A 1 95 ? 1.518 -6.157 12.507 1.00 92.56 95 PRO A O 1
ATOM 741 N N . LEU A 1 96 ? 1.365 -8.375 12.219 1.00 93.19 96 LEU A N 1
ATOM 742 C CA . LEU A 1 96 ? 2.482 -8.739 13.104 1.00 93.19 96 LEU A CA 1
ATOM 743 C C . LEU A 1 96 ? 3.817 -8.903 12.366 1.00 93.19 96 LEU A C 1
ATOM 745 O O . LEU A 1 96 ? 4.818 -9.247 12.991 1.00 93.19 96 LEU A O 1
ATOM 749 N N . LEU A 1 97 ? 3.828 -8.758 11.039 1.00 87.69 97 LEU A N 1
ATOM 750 C CA . LEU A 1 97 ? 5.064 -8.782 10.265 1.00 87.69 97 LEU A CA 1
ATOM 751 C C . LEU A 1 97 ? 5.658 -7.377 10.240 1.00 87.69 97 LEU A C 1
ATOM 753 O O . LEU A 1 97 ? 4.997 -6.446 9.784 1.00 87.69 97 LEU A O 1
ATOM 757 N N . ASP A 1 98 ? 6.907 -7.256 10.679 1.00 73.38 98 ASP A N 1
ATOM 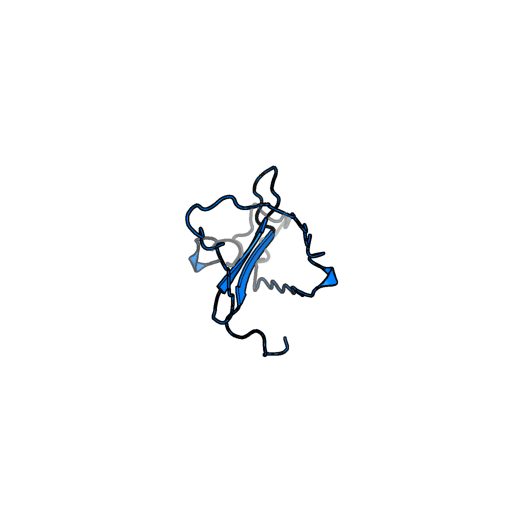758 C CA . ASP A 1 98 ? 7.688 -6.041 10.464 1.00 73.38 98 ASP A CA 1
ATOM 759 C C . ASP A 1 98 ? 7.968 -5.864 8.962 1.00 73.38 98 ASP A C 1
ATOM 761 O O . ASP A 1 98 ? 8.225 -6.838 8.241 1.00 73.38 98 ASP A O 1
ATOM 765 N N . ALA A 1 99 ? 7.877 -4.617 8.496 1.00 60.28 99 ALA A N 1
ATOM 766 C CA . ALA A 1 99 ? 8.099 -4.216 7.105 1.00 60.28 99 ALA A CA 1
ATOM 767 C C . ALA A 1 99 ? 9.567 -3.882 6.799 1.00 60.28 99 ALA A C 1
ATOM 769 O O . ALA A 1 99 ? 10.272 -3.372 7.699 1.00 60.28 99 ALA A O 1
#

pLDDT: mean 81.91, std 16.58, range [41.94, 97.62]

Secondary structure (DSSP, 8-state):
-TTTT--GGGSTT--TTT---TT-------------------GGGS------------S----PPP-----S-EEEEEE-TTT--EEEEEEES-TTS--

Radius of gyration: 25.08 Å; Cα contacts (8 Å, |Δi|>4): 65; chains: 1; bounding box: 57×27×65 Å

Foldseek 3Di:
DVVVPPPQQAWFQSCVVPDDPDPDSPRHHDPDDDDDDDDDDDCVVPVDPPDDDDDDDDDDDDDDDDDDDPPAKDWDWDFDDPVGDTPDIDIDHDPPDDD